Protein AF-A0A9E0LHR2-F1 (afdb_monomer)

pLDDT: mean 83.72, std 9.45, range [56.5, 94.19]

Mean predicted aligned error: 5.25 Å

Nearest PDB structures (foldseek):
  4k15-assembly1_A-2  TM=5.208E-01  e=7.041E-01  Listeria monocytogenes EGD-e
  4k15-assembly1_B-2  TM=5.615E-01  e=1.149E+00  Listeria monocytogenes EGD-e
  2x5h-assembly2_B  TM=4.986E-01  e=2.880E+00  Sulfolobus islandicus rudivirus 1 variant XX

Solvent-accessible surface area (backbone atoms only — not comparable to full-atom values): 4677 Å² total; per-residue (Å²): 106,71,45,79,62,68,76,43,80,43,78,79,42,74,82,49,95,55,31,31,36,33,42,36,33,28,45,37,75,90,37,85,45,78,48,47,30,37,38,33,63,69,82,70,74,45,74,40,67,72,42,68,68,56,47,68,72,38,75,81,43,90,53,43,69,57,46,45,49,50,54,49,50,55,53,55,64,71,76,112

Foldseek 3Di:
DKDLPWPDKAWPADPDVQKTKIKTWTDDPNDIDIWIWIWGPPDDTWIDTPDPVCCVVPVPPPCVVVSRVVNVVVVVVVVD

Secondary structure (DSSP, 8-state):
-EEEEEEEEEEEEEEE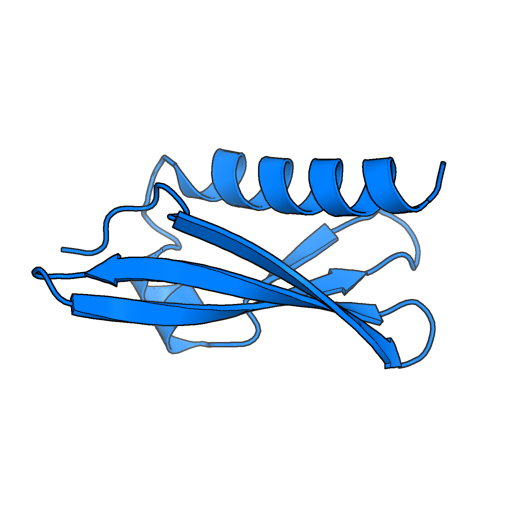TTEEEEEEEEEETTEEEEEEEEEE-SSS-EEEES-HHHHHHHTT-TTHHHHHHHHHHHHHHTT-

Structure (mmCIF, N/CA/C/O backbone):
data_AF-A0A9E0LHR2-F1
#
_entry.id   AF-A0A9E0LHR2-F1
#
loop_
_atom_site.group_PDB
_atom_site.id
_atom_site.type_symbol
_atom_site.label_atom_id
_atom_site.label_alt_id
_atom_site.label_comp_id
_atom_site.label_asym_id
_atom_site.label_entity_id
_atom_site.label_seq_id
_atom_site.pdbx_PDB_ins_code
_atom_site.Cartn_x
_atom_site.Cartn_y
_atom_site.Cartn_z
_atom_site.occupancy
_atom_site.B_iso_or_equiv
_atom_site.auth_seq_id
_atom_site.auth_comp_id
_atom_site.auth_asym_id
_atom_site.auth_atom_id
_atom_site.pdbx_PDB_model_num
ATOM 1 N N . MET A 1 1 ? -8.378 8.214 15.651 1.00 56.50 1 MET A N 1
ATOM 2 C CA . MET A 1 1 ? -7.322 7.167 15.696 1.00 56.50 1 MET A CA 1
ATOM 3 C C . MET A 1 1 ? -7.481 6.244 14.494 1.00 56.50 1 MET A C 1
ATOM 5 O O . MET A 1 1 ? -8.554 5.670 14.327 1.00 56.50 1 MET A O 1
ATOM 9 N N . LEU A 1 2 ? -6.447 6.149 13.654 1.00 63.88 2 LEU A N 1
ATOM 10 C CA . LEU A 1 2 ? -6.413 5.285 12.470 1.00 63.88 2 LEU A CA 1
ATOM 11 C C . LEU A 1 2 ? -6.177 3.832 12.907 1.00 63.88 2 LEU A C 1
ATOM 13 O O . LEU A 1 2 ? -5.242 3.561 13.657 1.00 63.88 2 LEU A O 1
ATOM 17 N N . THR A 1 3 ? -7.007 2.890 12.464 1.00 66.44 3 THR A N 1
ATOM 18 C CA . THR A 1 3 ? -6.731 1.461 12.649 1.00 66.44 3 THR A CA 1
ATOM 19 C C . THR A 1 3 ? -5.801 1.002 11.530 1.00 66.44 3 THR A C 1
ATOM 21 O O . THR A 1 3 ? -6.212 1.000 10.372 1.00 66.44 3 THR A O 1
ATOM 24 N N . MET A 1 4 ? -4.576 0.570 11.846 1.00 71.06 4 MET A N 1
ATOM 25 C CA . MET A 1 4 ? -3.604 0.091 10.840 1.00 71.06 4 MET A CA 1
ATOM 26 C C . MET A 1 4 ? -3.920 -1.284 10.247 1.00 71.06 4 MET A C 1
ATOM 28 O O . MET A 1 4 ? -3.111 -1.849 9.513 1.00 71.06 4 MET A O 1
ATOM 32 N N . THR A 1 5 ? -5.085 -1.846 10.558 1.00 79.31 5 THR A N 1
ATOM 33 C CA . THR A 1 5 ? -5.587 -3.033 9.876 1.00 79.31 5 THR A CA 1
ATOM 34 C C . THR A 1 5 ? -6.173 -2.595 8.534 1.00 79.31 5 THR A C 1
ATOM 36 O O . THR A 1 5 ? -7.184 -1.887 8.531 1.00 79.31 5 THR A O 1
ATOM 39 N N . PRO A 1 6 ? -5.572 -2.985 7.398 1.00 84.62 6 PRO A N 1
ATOM 40 C CA . PRO A 1 6 ? -6.122 -2.642 6.099 1.00 84.62 6 PRO A CA 1
ATOM 41 C C . PRO A 1 6 ? -7.454 -3.372 5.894 1.00 84.62 6 PRO A C 1
ATOM 43 O O . PRO A 1 6 ? -7.544 -4.582 6.095 1.00 84.62 6 PRO A O 1
ATOM 46 N N . LEU A 1 7 ? -8.481 -2.641 5.464 1.00 88.94 7 LEU A N 1
ATOM 47 C CA . LEU A 1 7 ? -9.750 -3.222 5.019 1.00 88.94 7 LEU A CA 1
ATOM 48 C C . LEU A 1 7 ? -9.605 -3.882 3.648 1.00 88.94 7 LEU A C 1
ATOM 50 O O . LEU A 1 7 ? -10.184 -4.932 3.383 1.00 88.94 7 LEU A O 1
ATOM 54 N N . SER A 1 8 ? -8.830 -3.253 2.766 1.00 92.00 8 SER A N 1
ATOM 55 C CA . SER A 1 8 ? -8.549 -3.766 1.430 1.00 92.00 8 SER A CA 1
ATOM 56 C C . SER A 1 8 ? -7.228 -3.223 0.913 1.00 92.00 8 SER A C 1
ATOM 58 O O . SER A 1 8 ? -6.924 -2.049 1.126 1.00 92.00 8 SER A O 1
ATOM 60 N N . ILE A 1 9 ? -6.503 -4.051 0.165 1.00 92.69 9 ILE A N 1
ATOM 61 C CA . ILE A 1 9 ? -5.329 -3.662 -0.617 1.00 92.69 9 ILE A CA 1
ATOM 62 C C . ILE A 1 9 ? -5.679 -3.900 -2.086 1.00 92.69 9 ILE A C 1
ATOM 64 O O . ILE A 1 9 ? -5.994 -5.021 -2.481 1.00 92.69 9 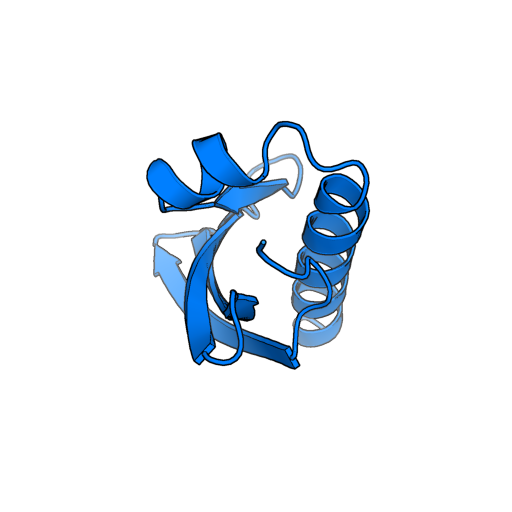ILE A O 1
ATOM 68 N N . VAL A 1 10 ? -5.638 -2.847 -2.896 1.00 94.19 10 VAL A N 1
ATOM 69 C CA . VAL A 1 10 ? -5.949 -2.892 -4.328 1.00 94.19 10 VAL A CA 1
ATOM 70 C C . VAL A 1 10 ? -4.708 -2.468 -5.097 1.00 94.19 10 VAL A C 1
ATOM 72 O O . VAL A 1 10 ? -4.136 -1.421 -4.812 1.00 94.19 10 VAL A O 1
ATOM 75 N N . ALA A 1 11 ? -4.277 -3.265 -6.074 1.00 92.56 11 ALA A N 1
ATOM 76 C CA . ALA A 1 11 ? -3.213 -2.829 -6.973 1.00 92.56 11 ALA A CA 1
ATOM 77 C C . ALA A 1 11 ? -3.816 -2.003 -8.109 1.00 92.56 11 ALA A C 1
ATOM 79 O O . ALA A 1 11 ? -4.701 -2.485 -8.817 1.00 92.56 11 ALA A O 1
ATOM 80 N N . GLU A 1 12 ? -3.295 -0.799 -8.306 1.00 91.81 12 GLU A N 1
ATOM 81 C CA . GLU A 1 12 ? -3.644 0.058 -9.442 1.00 91.81 12 GLU A CA 1
ATOM 82 C C . GLU A 1 12 ? -2.771 -0.236 -10.669 1.00 91.81 12 GLU A C 1
ATOM 84 O O . GLU A 1 12 ? -3.125 0.136 -11.783 1.00 91.81 12 GLU A O 1
ATOM 89 N N . GLY A 1 13 ? -1.664 -0.960 -10.473 1.00 85.94 13 GLY A N 1
ATOM 90 C CA . GLY A 1 13 ? -0.766 -1.402 -11.535 1.00 85.94 13 GLY A CA 1
ATOM 91 C C . GLY A 1 13 ? 0.539 -0.613 -11.591 1.00 85.94 13 GLY A C 1
ATOM 92 O O . GLY A 1 13 ? 0.866 0.165 -10.693 1.00 85.94 13 GLY A O 1
ATOM 93 N N . GLU A 1 14 ? 1.316 -0.876 -12.637 1.00 90.25 14 GLU A N 1
ATOM 94 C CA . GLU A 1 14 ? 2.547 -0.147 -12.934 1.00 90.25 14 GLU A CA 1
ATOM 95 C C . GLU A 1 14 ? 2.209 1.230 -13.516 1.00 90.25 14 GLU A C 1
ATOM 97 O O . GLU A 1 14 ? 1.440 1.329 -14.472 1.00 90.25 14 GLU A O 1
ATOM 102 N N . TYR A 1 15 ? 2.767 2.294 -12.937 1.00 87.56 15 TYR A N 1
ATOM 103 C CA . TYR A 1 15 ? 2.551 3.671 -13.410 1.00 87.56 15 TYR A CA 1
ATOM 104 C C . TYR A 1 15 ? 3.839 4.335 -13.920 1.00 87.56 15 TYR A C 1
ATOM 106 O O . TYR A 1 15 ? 3.800 5.411 -14.515 1.00 87.56 15 TYR A O 1
ATOM 114 N N . SER A 1 16 ? 4.984 3.706 -13.668 1.00 88.50 16 SER A N 1
ATOM 115 C CA . SER A 1 16 ? 6.317 4.083 -14.135 1.00 88.50 16 SER A CA 1
ATOM 116 C C . SER A 1 16 ? 7.195 2.825 -14.088 1.00 88.50 16 SER A C 1
ATOM 118 O O . SER A 1 16 ? 6.887 1.952 -13.275 1.00 88.50 16 SER A O 1
ATOM 120 N N . PRO A 1 17 ? 8.259 2.700 -14.907 1.00 90.44 17 PRO A N 1
ATOM 121 C CA . PRO A 1 17 ? 9.080 1.493 -14.954 1.00 90.44 17 PRO A CA 1
ATOM 122 C C . PRO A 1 17 ? 9.496 0.997 -13.567 1.00 90.44 17 PRO A C 1
ATOM 124 O O . PRO A 1 17 ? 10.165 1.717 -12.822 1.00 90.44 17 PRO A O 1
ATOM 127 N N . SER A 1 18 ? 9.098 -0.236 -13.241 1.00 88.50 18 SER A N 1
ATOM 128 C CA . SER A 1 18 ? 9.372 -0.892 -11.952 1.00 88.50 18 SER A CA 1
ATOM 129 C C . SER A 1 18 ? 8.735 -0.220 -10.727 1.00 88.50 18 SER A C 1
ATOM 131 O O . SER A 1 18 ? 9.130 -0.519 -9.602 1.00 88.50 18 SER A O 1
ATOM 133 N N . LEU A 1 19 ? 7.776 0.692 -10.913 1.00 91.88 19 LEU A N 1
ATOM 134 C CA . LEU A 1 19 ? 7.020 1.344 -9.845 1.00 91.88 19 LEU A CA 1
ATOM 135 C C . LEU A 1 19 ? 5.538 0.989 -9.956 1.00 91.88 19 LEU A C 1
ATOM 137 O O . LEU A 1 19 ? 4.846 1.347 -10.914 1.00 91.88 19 LEU A O 1
ATOM 141 N N . HIS A 1 20 ? 5.039 0.329 -8.919 1.00 93.12 20 HIS A N 1
ATOM 142 C CA . HIS A 1 20 ? 3.676 -0.172 -8.840 1.00 93.12 20 HIS A CA 1
ATOM 143 C C . HIS A 1 20 ? 2.906 0.575 -7.764 1.00 93.12 20 HIS A C 1
ATOM 145 O O . HIS A 1 20 ? 3.380 0.698 -6.636 1.00 93.12 20 HIS A O 1
ATOM 151 N N . ARG A 1 21 ? 1.707 1.053 -8.093 1.00 94.19 21 ARG A N 1
ATOM 152 C CA . ARG A 1 21 ? 0.846 1.746 -7.137 1.00 94.19 21 ARG A CA 1
ATOM 153 C C . ARG A 1 21 ? -0.174 0.796 -6.527 1.00 94.19 21 ARG A C 1
ATOM 155 O O . ARG A 1 21 ? -0.802 -0.010 -7.216 1.00 94.19 21 ARG A O 1
ATOM 162 N N . TYR A 1 22 ? -0.360 0.950 -5.227 1.00 93.12 22 TYR A N 1
ATOM 163 C CA . TYR A 1 22 ? -1.333 0.249 -4.410 1.00 93.12 22 TYR A CA 1
ATOM 164 C C . TYR A 1 22 ? -2.182 1.264 -3.666 1.00 93.12 22 TYR A C 1
ATOM 166 O O . TYR A 1 22 ? -1.652 2.213 -3.098 1.00 93.12 22 TYR A O 1
ATOM 174 N N . ARG A 1 23 ? -3.494 1.050 -3.636 1.00 92.56 23 ARG A N 1
ATOM 175 C CA . ARG A 1 23 ? -4.415 1.792 -2.781 1.00 92.56 23 ARG A CA 1
ATOM 176 C C . ARG A 1 23 ? -4.838 0.906 -1.624 1.00 92.56 23 ARG A C 1
ATOM 178 O O . ARG A 1 23 ? -5.238 -0.241 -1.829 1.00 92.56 23 ARG A O 1
ATOM 185 N N . VAL A 1 24 ? -4.742 1.436 -0.413 1.00 91.00 24 VAL A N 1
ATOM 186 C CA . VAL A 1 24 ? -5.101 0.721 0.807 1.00 91.00 24 VAL A CA 1
ATOM 187 C C . VAL A 1 24 ? -6.155 1.509 1.566 1.00 91.00 24 VAL A C 1
ATOM 189 O O . VAL A 1 24 ? -5.988 2.703 1.812 1.00 91.00 24 VAL A O 1
ATOM 192 N N . LYS A 1 25 ? -7.241 0.822 1.921 1.00 91.31 25 LYS A N 1
ATOM 193 C CA . LYS A 1 25 ? -8.336 1.362 2.731 1.00 91.31 25 LYS A CA 1
ATOM 194 C C . LYS A 1 25 ? -8.132 1.045 4.202 1.00 91.31 25 LYS A C 1
ATOM 196 O O . LYS A 1 25 ? -7.792 -0.089 4.540 1.00 91.31 25 LYS A O 1
ATOM 201 N N . PHE A 1 26 ? -8.450 2.001 5.061 1.00 87.38 26 PHE A N 1
ATOM 202 C CA . PHE A 1 26 ? -8.427 1.869 6.517 1.00 87.38 26 PHE A CA 1
ATOM 203 C C . PHE A 1 26 ? -9.690 2.474 7.128 1.00 87.38 26 PHE A C 1
ATOM 205 O O . PHE A 1 26 ? -10.382 3.256 6.479 1.00 87.38 26 PHE A O 1
ATOM 212 N N . ILE A 1 27 ? -9.953 2.157 8.397 1.00 85.69 27 ILE A N 1
ATOM 213 C CA . ILE A 1 27 ? -10.901 2.912 9.219 1.00 85.69 27 ILE A CA 1
ATOM 214 C C . ILE A 1 27 ? -10.132 3.919 10.073 1.00 85.69 27 ILE A C 1
ATOM 216 O O . ILE A 1 27 ? -9.251 3.549 10.848 1.00 85.69 27 ILE A O 1
ATOM 220 N N . SER A 1 28 ? -10.501 5.192 9.978 1.00 79.88 28 SER A N 1
ATOM 221 C CA . SER A 1 28 ? -10.085 6.241 10.905 1.00 79.88 28 SER A CA 1
ATOM 222 C C . SER A 1 28 ? -11.322 6.891 11.491 1.00 79.88 28 SER A C 1
ATOM 224 O O . SER A 1 28 ? -12.161 7.387 10.751 1.00 79.88 28 SER A O 1
ATOM 226 N N . GLU A 1 29 ? -11.464 6.873 12.817 1.00 82.31 29 GLU A N 1
ATOM 227 C CA . GLU A 1 29 ? -12.556 7.596 13.503 1.00 82.31 29 GLU A CA 1
ATOM 228 C C . GLU A 1 29 ? -13.965 7.218 13.008 1.00 82.31 29 GLU A C 1
ATOM 230 O O . GLU A 1 29 ? -14.885 8.029 12.998 1.00 82.31 29 GLU A O 1
ATOM 235 N N . GLY A 1 30 ? -14.137 5.956 12.602 1.00 83.12 30 GLY A N 1
ATOM 236 C CA . GLY A 1 30 ? -15.402 5.442 12.072 1.00 83.12 30 GLY A CA 1
ATOM 237 C C . GLY A 1 30 ? -15.658 5.771 10.598 1.00 83.12 30 GLY A C 1
ATOM 238 O O . GLY A 1 30 ? -16.730 5.445 10.096 1.00 83.12 30 GLY A O 1
ATOM 239 N N . GLN A 1 31 ? -14.694 6.376 9.900 1.00 84.62 31 GLN A N 1
ATOM 240 C CA . GLN A 1 31 ? -14.760 6.679 8.471 1.00 84.62 31 GLN A CA 1
ATOM 241 C C . GLN A 1 31 ? -13.739 5.862 7.677 1.00 84.62 31 GLN A C 1
ATOM 243 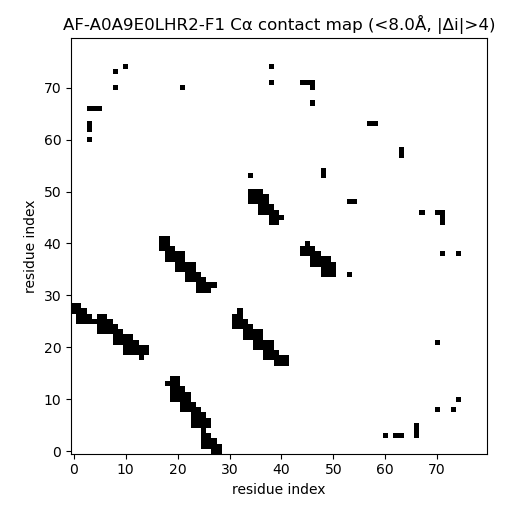O O . GLN A 1 31 ? -12.646 5.571 8.163 1.00 84.62 31 GLN A O 1
ATOM 248 N N . GLU A 1 32 ? -14.096 5.501 6.444 1.00 88.62 32 GLU A N 1
ATOM 249 C CA . GLU A 1 32 ? -13.148 4.920 5.495 1.00 88.62 32 GLU A CA 1
ATOM 250 C C . GLU A 1 32 ? -12.205 6.002 4.973 1.00 88.62 32 GLU A C 1
ATOM 252 O O . GLU A 1 32 ? -12.646 7.029 4.457 1.00 88.62 32 GLU A O 1
ATOM 257 N N . VAL A 1 33 ? -10.905 5.744 5.078 1.00 86.56 33 VAL A N 1
ATOM 258 C CA . VAL A 1 33 ? -9.855 6.579 4.493 1.00 86.56 33 VAL A CA 1
ATOM 259 C C . VAL A 1 33 ? -8.985 5.738 3.569 1.00 86.56 33 VAL A C 1
ATOM 261 O O . VAL A 1 33 ? -8.754 4.552 3.815 1.00 86.56 33 VAL A O 1
ATOM 264 N N . GLU A 1 34 ? -8.513 6.350 2.489 1.00 89.38 34 GLU A N 1
ATOM 265 C CA . GLU A 1 34 ? -7.697 5.705 1.465 1.00 89.38 34 GLU A CA 1
ATOM 266 C C . GLU A 1 34 ? -6.327 6.364 1.386 1.00 89.38 34 GLU A C 1
ATOM 268 O O . GLU A 1 34 ? -6.226 7.583 1.288 1.00 89.38 34 GLU A O 1
ATOM 273 N N . TYR A 1 35 ? -5.282 5.541 1.352 1.00 88.25 35 TYR A N 1
ATOM 274 C CA . TYR A 1 35 ? -3.916 5.993 1.115 1.00 88.25 35 TYR A CA 1
ATOM 275 C C . TYR A 1 35 ? -3.289 5.210 -0.027 1.00 88.25 35 TYR A C 1
ATOM 277 O O . TYR A 1 35 ? -3.620 4.040 -0.252 1.00 88.25 35 TYR A O 1
ATOM 285 N N . THR A 1 36 ? -2.375 5.848 -0.755 1.00 91.12 36 THR A N 1
ATOM 286 C CA . THR A 1 36 ? -1.619 5.187 -1.817 1.00 91.12 36 THR A CA 1
ATOM 287 C C . THR A 1 36 ? -0.190 4.888 -1.390 1.00 91.12 36 THR A C 1
ATOM 289 O O . THR A 1 36 ? 0.437 5.621 -0.624 1.00 91.12 36 THR A O 1
ATOM 292 N N . PHE A 1 37 ? 0.312 3.770 -1.895 1.00 91.50 37 PHE A N 1
ATOM 293 C CA . PHE A 1 37 ? 1.645 3.256 -1.652 1.00 91.50 37 PHE A CA 1
ATOM 294 C C . PHE A 1 37 ? 2.280 2.891 -2.978 1.00 91.50 37 PHE A C 1
ATOM 296 O O . PHE A 1 37 ? 1.644 2.284 -3.841 1.00 91.50 37 PHE A O 1
ATOM 303 N N . THR A 1 38 ? 3.561 3.190 -3.102 1.00 93.19 38 THR A N 1
ATOM 304 C CA . THR A 1 38 ? 4.388 2.727 -4.202 1.00 93.19 38 THR A CA 1
ATOM 305 C C . THR A 1 38 ? 5.237 1.548 -3.751 1.00 93.19 38 THR A C 1
ATOM 307 O O . THR A 1 38 ? 5.957 1.642 -2.756 1.00 93.19 38 THR A O 1
ATOM 310 N N . VAL A 1 39 ? 5.204 0.466 -4.523 1.00 93.31 39 VAL A N 1
ATOM 311 C CA . VAL A 1 39 ? 6.176 -0.628 -4.469 1.00 93.31 39 VAL A CA 1
ATOM 312 C C . VAL A 1 39 ? 7.184 -0.431 -5.595 1.00 93.31 39 VAL A C 1
ATOM 314 O O . VAL A 1 39 ? 6.787 -0.213 -6.740 1.00 93.31 39 VAL A O 1
ATOM 317 N N . THR A 1 40 ? 8.475 -0.477 -5.275 1.00 90.69 40 THR A N 1
ATOM 318 C CA . THR A 1 40 ? 9.557 -0.461 -6.270 1.00 90.69 40 THR A CA 1
ATOM 319 C C . THR A 1 40 ? 10.133 -1.853 -6.453 1.00 90.69 40 THR A C 1
ATOM 321 O O . THR A 1 40 ? 10.473 -2.495 -5.469 1.00 90.69 40 THR A O 1
ATOM 324 N N . ASP A 1 41 ? 10.306 -2.265 -7.702 1.00 85.50 41 ASP A N 1
ATOM 325 C CA . ASP A 1 41 ? 10.996 -3.496 -8.101 1.00 85.50 41 ASP A CA 1
ATOM 326 C C . ASP A 1 41 ? 12.459 -3.256 -8.498 1.00 85.50 41 ASP A C 1
ATOM 328 O O . ASP A 1 41 ? 13.206 -4.192 -8.787 1.00 85.50 41 ASP A O 1
ATOM 332 N N . GLN A 1 42 ? 12.900 -1.995 -8.526 1.00 81.62 42 GLN A N 1
ATOM 333 C CA . GLN A 1 42 ? 14.303 -1.670 -8.755 1.00 81.62 42 GLN A CA 1
ATOM 334 C C . GLN A 1 42 ? 15.137 -1.951 -7.504 1.00 81.62 42 GLN A C 1
ATOM 336 O O . GLN A 1 42 ? 15.045 -1.239 -6.504 1.00 81.62 42 GLN A O 1
ATOM 341 N N . GLY A 1 43 ? 16.006 -2.958 -7.592 1.00 79.00 43 GLY A N 1
ATOM 342 C CA . GLY A 1 43 ? 16.932 -3.318 -6.521 1.00 79.00 43 GLY A CA 1
ATOM 343 C C . GLY A 1 43 ? 16.252 -4.141 -5.429 1.00 79.00 43 GLY A C 1
ATOM 344 O O . GLY A 1 43 ? 15.805 -5.254 -5.686 1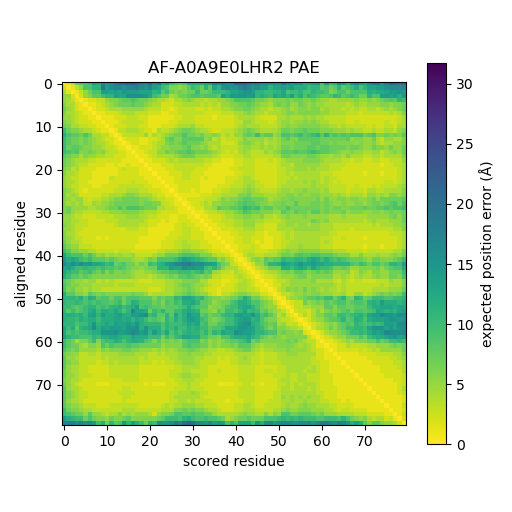.00 79.00 43 GLY A O 1
ATOM 345 N N . ILE A 1 44 ? 16.221 -3.619 -4.201 1.00 75.56 44 ILE A N 1
ATOM 346 C CA . ILE A 1 44 ? 15.528 -4.264 -3.078 1.00 75.56 44 ILE A CA 1
ATOM 347 C C . ILE A 1 44 ? 14.071 -3.814 -3.105 1.00 75.56 44 ILE A C 1
ATOM 349 O O . ILE A 1 44 ? 13.801 -2.615 -3.008 1.00 75.56 44 ILE A O 1
ATOM 353 N N . ALA A 1 45 ? 13.150 -4.776 -3.210 1.00 78.81 45 ALA A N 1
ATOM 354 C CA . ALA A 1 45 ? 11.726 -4.487 -3.207 1.00 78.81 45 ALA A CA 1
ATOM 355 C C . ALA A 1 45 ? 11.325 -3.749 -1.924 1.00 78.81 45 ALA A C 1
ATOM 357 O O . ALA A 1 45 ? 11.614 -4.198 -0.812 1.00 78.81 45 ALA A O 1
ATOM 358 N N . GLY A 1 46 ? 10.686 -2.592 -2.080 1.00 85.50 46 GLY A N 1
ATOM 359 C CA . GLY A 1 46 ? 10.374 -1.701 -0.967 1.00 85.50 46 GLY A CA 1
ATOM 360 C C . GLY A 1 46 ? 9.043 -0.996 -1.160 1.00 85.50 46 GLY A C 1
ATOM 361 O O . GLY A 1 46 ? 8.684 -0.641 -2.281 1.00 85.50 46 GLY A O 1
ATOM 362 N N . VAL A 1 47 ? 8.328 -0.781 -0.054 1.00 88.56 47 VAL A N 1
ATOM 363 C CA . VAL A 1 47 ? 7.063 -0.037 -0.025 1.00 88.56 47 VAL A CA 1
ATOM 364 C C . VAL A 1 47 ? 7.311 1.341 0.554 1.00 88.56 47 VAL A C 1
ATOM 366 O O . VAL A 1 47 ? 7.903 1.471 1.624 1.00 88.56 47 VAL A O 1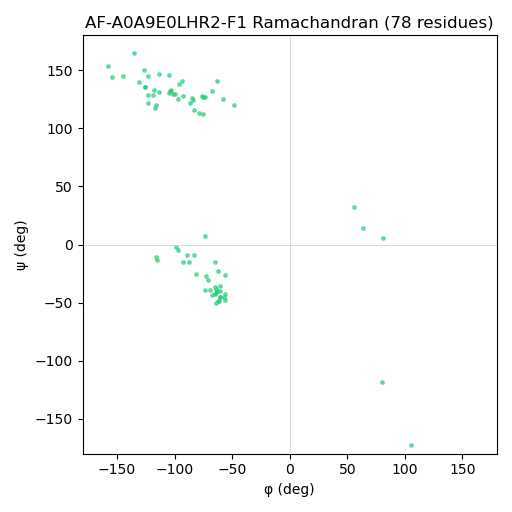
ATOM 369 N N . ARG A 1 48 ? 6.805 2.369 -0.119 1.00 88.12 48 ARG A N 1
ATOM 370 C CA . ARG A 1 48 ? 6.740 3.729 0.412 1.00 88.12 48 ARG A CA 1
ATOM 371 C C . ARG A 1 48 ? 5.306 4.247 0.333 1.00 88.12 48 ARG A C 1
ATOM 373 O O . ARG A 1 48 ? 4.673 4.049 -0.702 1.00 88.12 48 ARG A O 1
ATOM 380 N N . PRO A 1 49 ? 4.772 4.887 1.379 1.00 86.94 49 PRO A N 1
ATOM 381 C CA . PRO A 1 49 ? 3.563 5.684 1.228 1.00 86.94 49 PRO A CA 1
ATOM 382 C C . PRO A 1 49 ? 3.833 6.857 0.278 1.00 86.94 49 PRO A C 1
ATOM 384 O O . PRO A 1 49 ? 4.913 7.449 0.311 1.00 86.94 49 PRO A O 1
ATOM 387 N N . ASP A 1 50 ? 2.864 7.180 -0.573 1.00 84.00 50 ASP A N 1
ATOM 388 C CA . ASP A 1 50 ? 2.952 8.359 -1.444 1.00 84.00 50 ASP A CA 1
ATOM 389 C C . ASP A 1 50 ? 2.563 9.638 -0.688 1.00 84.00 50 ASP A C 1
ATOM 391 O O . ASP A 1 50 ? 2.994 10.732 -1.048 1.00 84.00 50 ASP A O 1
ATOM 395 N N . ASP A 1 51 ? 1.747 9.492 0.359 1.00 77.94 51 ASP A N 1
ATOM 396 C CA . ASP A 1 51 ? 1.215 10.598 1.143 1.00 77.94 51 ASP A CA 1
ATOM 397 C C . ASP A 1 51 ? 2.105 10.917 2.358 1.00 77.94 51 ASP A C 1
ATOM 399 O O . ASP A 1 51 ? 2.451 10.058 3.185 1.00 77.94 51 ASP A O 1
ATOM 403 N N . GLN A 1 52 ? 2.479 12.190 2.473 1.00 70.56 52 GLN A N 1
ATOM 404 C CA . GLN A 1 52 ? 3.279 12.710 3.575 1.00 70.56 52 GLN A CA 1
ATOM 405 C C . GLN A 1 52 ? 2.474 12.755 4.883 1.00 70.56 52 GLN A C 1
ATOM 407 O O . GLN A 1 52 ? 3.043 12.544 5.956 1.00 70.56 52 GLN A O 1
ATOM 412 N N . GLU A 1 53 ? 1.157 12.954 4.800 1.00 68.94 53 GLU A N 1
ATOM 413 C CA . GLU A 1 53 ? 0.246 12.923 5.945 1.00 68.94 53 GLU A CA 1
ATOM 414 C C . GLU A 1 53 ? 0.144 11.506 6.517 1.00 68.94 53 GLU A C 1
ATOM 416 O O . GLU A 1 53 ? 0.281 11.308 7.727 1.00 68.94 53 GLU A O 1
ATOM 421 N N . PHE A 1 54 ? 0.039 10.498 5.643 1.00 70.44 54 PHE A N 1
ATOM 422 C CA . PHE A 1 54 ? 0.102 9.098 6.057 1.00 70.44 54 PHE A CA 1
ATOM 423 C C . PHE A 1 54 ? 1.437 8.776 6.722 1.00 70.44 54 PHE A C 1
ATOM 425 O O . PHE A 1 54 ? 1.469 8.158 7.784 1.00 70.44 54 PHE A O 1
ATOM 432 N N . SER A 1 55 ? 2.544 9.227 6.128 1.00 67.25 55 SER A N 1
ATOM 433 C CA . SER A 1 55 ? 3.876 9.018 6.698 1.00 67.25 55 SER A CA 1
ATOM 434 C C . SER A 1 55 ? 3.951 9.574 8.121 1.00 67.25 55 SER A C 1
ATOM 436 O O . SER A 1 55 ? 4.365 8.858 9.026 1.00 67.25 55 SER A O 1
ATOM 438 N N . GLY A 1 56 ? 3.481 10.805 8.348 1.00 66.31 56 GLY A N 1
ATOM 439 C CA . GLY A 1 56 ? 3.469 11.432 9.673 1.00 66.31 56 GLY A CA 1
ATOM 440 C C . GLY A 1 56 ? 2.569 10.720 10.687 1.00 66.31 56 GLY A C 1
ATOM 441 O O . GLY A 1 56 ? 2.975 10.529 11.831 1.00 66.31 56 GLY A O 1
ATOM 442 N N . ALA A 1 57 ? 1.379 10.287 10.265 1.00 64.62 57 ALA A N 1
ATOM 443 C CA . ALA A 1 57 ? 0.416 9.609 11.130 1.00 64.62 57 ALA A CA 1
ATOM 444 C C . ALA A 1 57 ? 0.826 8.172 11.499 1.00 64.62 57 ALA A C 1
ATOM 446 O O . ALA A 1 57 ? 0.427 7.670 12.549 1.00 64.62 57 ALA A O 1
ATOM 447 N N . THR A 1 58 ? 1.610 7.502 10.648 1.00 65.50 58 THR A N 1
ATOM 448 C CA . THR A 1 58 ? 1.869 6.053 10.757 1.00 65.50 58 THR A CA 1
ATOM 449 C C . THR A 1 58 ? 3.323 5.688 11.048 1.00 65.50 58 THR A C 1
ATOM 451 O O . THR A 1 58 ? 3.585 4.566 11.474 1.00 65.50 58 THR A O 1
ATOM 454 N N . LEU A 1 59 ? 4.274 6.626 10.922 1.00 64.00 59 LEU A N 1
ATOM 455 C CA . LEU A 1 59 ? 5.698 6.419 11.248 1.00 64.00 59 LEU A CA 1
ATOM 456 C C . LEU A 1 59 ? 5.940 5.950 12.690 1.00 64.00 59 LEU A C 1
ATOM 458 O O . LEU A 1 59 ? 6.954 5.313 12.962 1.00 64.00 59 LEU A O 1
ATOM 462 N N . GLN A 1 60 ? 5.033 6.278 13.610 1.00 68.56 60 GLN A N 1
ATOM 463 C CA . GLN A 1 60 ? 5.123 5.882 15.018 1.00 68.56 60 GLN A CA 1
ATOM 464 C C . GLN A 1 60 ? 4.270 4.651 15.352 1.00 68.56 60 GLN A C 1
ATOM 466 O O . GLN A 1 60 ? 4.288 4.194 16.494 1.00 68.56 60 GLN A O 1
ATOM 471 N N . ASP A 1 61 ? 3.528 4.104 14.384 1.00 73.31 61 ASP A N 1
ATOM 472 C CA . ASP A 1 61 ? 2.644 2.974 14.635 1.00 73.31 61 ASP A CA 1
ATOM 473 C C . ASP A 1 61 ? 3.416 1.637 14.577 1.00 73.31 61 ASP A C 1
ATOM 475 O O . ASP A 1 61 ? 4.036 1.314 13.556 1.00 73.31 61 ASP A O 1
ATOM 479 N N . PRO A 1 62 ? 3.371 0.808 15.639 1.00 78.06 62 PRO A N 1
ATOM 480 C CA . PRO A 1 62 ? 4.082 -0.471 15.683 1.00 78.06 62 PRO A CA 1
ATO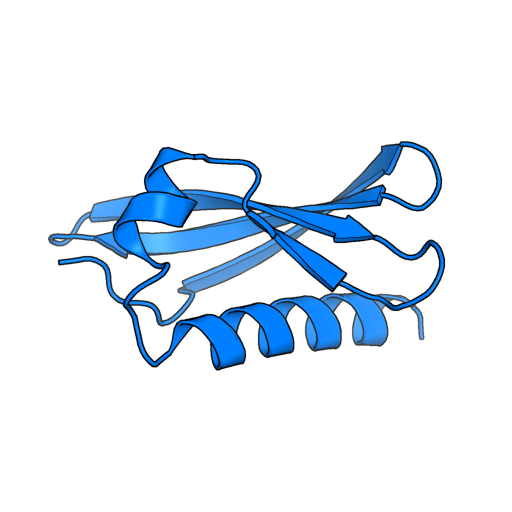M 481 C C . PRO A 1 62 ? 3.585 -1.504 14.656 1.00 78.06 62 PRO A C 1
ATOM 483 O O . PRO A 1 62 ? 4.260 -2.509 14.422 1.00 78.06 62 PRO A O 1
ATOM 486 N N . LEU A 1 63 ? 2.413 -1.304 14.047 1.00 81.75 63 LEU A N 1
ATOM 487 C CA . LEU A 1 63 ? 1.853 -2.180 13.016 1.00 81.75 63 LEU A CA 1
ATOM 488 C C . LEU A 1 63 ? 2.280 -1.787 11.596 1.00 81.75 63 LEU A C 1
ATOM 490 O O . LEU A 1 63 ? 2.078 -2.576 10.671 1.00 81.75 63 LEU A O 1
ATOM 494 N N . MET A 1 64 ? 2.928 -0.634 11.414 1.00 81.88 64 MET A N 1
ATOM 495 C CA . MET A 1 64 ? 3.362 -0.154 10.102 1.00 81.88 64 MET A CA 1
ATOM 496 C C . MET A 1 64 ? 4.273 -1.146 9.346 1.00 81.88 64 MET A C 1
ATOM 498 O O . MET A 1 64 ? 4.017 -1.401 8.164 1.00 81.88 64 MET A O 1
ATOM 502 N N . PRO A 1 65 ? 5.263 -1.814 9.982 1.00 85.31 65 PRO A N 1
ATOM 503 C CA . PRO A 1 65 ? 6.067 -2.829 9.297 1.00 85.31 65 PRO A CA 1
ATOM 504 C C . PRO A 1 65 ? 5.236 -4.006 8.768 1.00 85.31 65 PRO A C 1
ATOM 506 O O . PRO A 1 65 ? 5.515 -4.524 7.688 1.00 85.31 65 PRO A O 1
ATOM 509 N N . LYS A 1 66 ? 4.180 -4.409 9.492 1.00 87.44 66 LYS A N 1
ATOM 510 C CA . LYS A 1 66 ? 3.290 -5.500 9.064 1.00 87.44 66 LYS A CA 1
ATOM 511 C C . LYS A 1 66 ? 2.463 -5.101 7.849 1.00 87.44 66 LYS A C 1
ATOM 513 O O . LYS A 1 66 ? 2.278 -5.917 6.953 1.00 87.44 66 LYS A O 1
ATOM 518 N N . LEU A 1 67 ? 1.994 -3.854 7.802 1.00 87.56 67 LEU A N 1
ATOM 519 C CA . LEU A 1 67 ? 1.288 -3.320 6.641 1.00 87.56 67 LEU A CA 1
ATOM 520 C C . LEU A 1 67 ? 2.193 -3.303 5.402 1.00 87.56 67 LEU A C 1
ATOM 522 O O . LEU A 1 67 ? 1.791 -3.800 4.352 1.00 87.56 67 LEU A O 1
ATOM 526 N N . MET A 1 68 ? 3.421 -2.785 5.525 1.00 89.12 68 MET A N 1
ATOM 527 C CA . MET A 1 68 ? 4.385 -2.788 4.416 1.00 89.12 68 MET A CA 1
ATOM 528 C C . MET A 1 68 ? 4.642 -4.211 3.914 1.00 89.12 68 MET A C 1
ATOM 530 O O . MET A 1 68 ? 4.601 -4.466 2.713 1.00 89.12 68 MET A O 1
ATOM 534 N N . GLN A 1 69 ? 4.837 -5.156 4.834 1.00 90.00 69 GLN A N 1
ATOM 535 C CA . GLN A 1 69 ? 5.049 -6.555 4.488 1.00 90.00 69 GLN A CA 1
ATOM 536 C C . GLN A 1 69 ? 3.822 -7.185 3.804 1.00 90.00 69 GLN A C 1
ATOM 538 O O . GLN A 1 69 ? 3.979 -7.931 2.842 1.00 90.00 69 GLN A O 1
ATOM 543 N N . ALA A 1 70 ? 2.601 -6.852 4.235 1.00 90.81 70 ALA A N 1
ATOM 544 C CA . ALA A 1 70 ? 1.374 -7.314 3.585 1.00 90.81 70 ALA A CA 1
ATOM 545 C C . ALA A 1 70 ? 1.243 -6.789 2.144 1.00 90.81 70 ALA A C 1
ATOM 547 O O . ALA A 1 70 ? 0.851 -7.542 1.252 1.00 90.81 70 ALA A O 1
ATOM 548 N N . ILE A 1 71 ? 1.609 -5.525 1.899 1.00 91.88 71 ILE A N 1
ATOM 549 C CA . ILE A 1 71 ? 1.620 -4.938 0.551 1.00 91.88 71 ILE A CA 1
ATOM 550 C C . ILE A 1 71 ? 2.666 -5.637 -0.334 1.00 91.88 71 ILE A C 1
ATOM 552 O O . ILE A 1 71 ? 2.349 -5.976 -1.473 1.00 91.88 71 ILE A O 1
ATOM 556 N N . LEU A 1 72 ? 3.871 -5.916 0.185 1.00 92.06 72 LEU A N 1
ATOM 557 C CA . LEU A 1 72 ? 4.900 -6.669 -0.550 1.00 92.06 72 LEU A CA 1
ATOM 558 C C . LEU A 1 72 ? 4.441 -8.083 -0.892 1.00 92.06 72 LEU A C 1
ATOM 560 O O . LEU A 1 72 ? 4.518 -8.472 -2.052 1.00 92.06 72 LEU A O 1
ATOM 564 N N . TYR A 1 73 ? 3.901 -8.831 0.073 1.00 92.06 73 TYR A N 1
ATOM 565 C CA . TYR A 1 73 ? 3.402 -10.180 -0.195 1.00 92.06 73 TYR A CA 1
ATOM 566 C C . TYR A 1 73 ? 2.284 -10.183 -1.234 1.00 92.06 73 TYR A C 1
ATOM 568 O O . TYR A 1 73 ? 2.257 -11.044 -2.110 1.00 92.06 73 TYR A O 1
ATOM 576 N N . PHE A 1 74 ? 1.375 -9.209 -1.174 1.00 91.69 74 PHE A N 1
ATOM 577 C CA . PHE A 1 74 ? 0.335 -9.069 -2.186 1.00 91.69 74 PHE A CA 1
ATOM 578 C C . PHE A 1 74 ? 0.911 -8.721 -3.566 1.00 91.69 74 PHE A C 1
ATOM 580 O O . PHE A 1 74 ? 0.410 -9.210 -4.577 1.00 91.69 74 PHE A O 1
ATOM 587 N N . HIS A 1 75 ? 1.962 -7.901 -3.629 1.00 92.44 75 HIS A N 1
ATOM 588 C CA . HIS A 1 75 ? 2.675 -7.616 -4.871 1.00 92.44 75 HIS A CA 1
ATOM 589 C C . HIS A 1 75 ? 3.344 -8.875 -5.445 1.00 92.44 75 HIS A C 1
ATOM 591 O O . HIS A 1 75 ? 3.106 -9.209 -6.604 1.00 92.44 75 HIS A O 1
ATOM 597 N N . GLU A 1 76 ? 4.103 -9.610 -4.632 1.00 90.12 76 GLU A N 1
ATOM 598 C CA . GLU A 1 76 ? 4.780 -10.849 -5.033 1.00 90.12 76 GLU A CA 1
ATOM 599 C C . GLU A 1 76 ? 3.790 -11.922 -5.502 1.00 90.12 76 GLU A C 1
ATOM 601 O O . GLU A 1 76 ? 3.980 -12.510 -6.564 1.00 90.12 76 GLU A O 1
ATOM 606 N N . ALA A 1 77 ? 2.692 -12.131 -4.770 1.00 89.62 77 ALA A N 1
ATOM 607 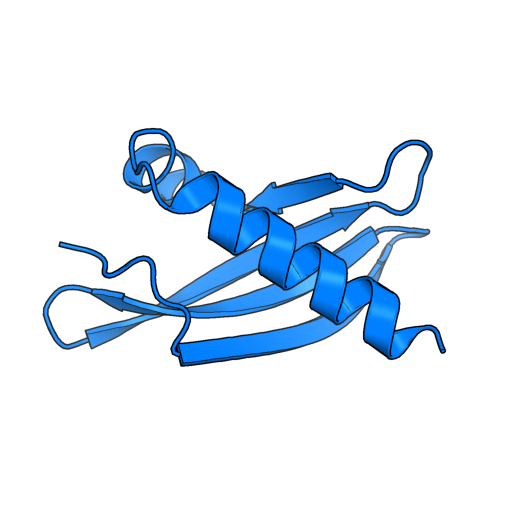C CA . ALA A 1 77 ? 1.673 -13.126 -5.108 1.00 89.62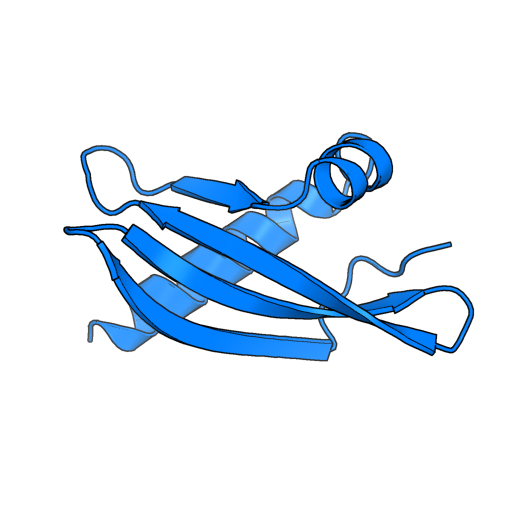 77 ALA A CA 1
ATOM 608 C C . ALA A 1 77 ? 0.971 -12.859 -6.450 1.00 89.62 77 ALA A C 1
ATOM 610 O O . ALA A 1 77 ? 0.428 -13.781 -7.043 1.00 89.62 77 ALA A O 1
ATOM 611 N N . ARG A 1 78 ? 0.968 -11.612 -6.937 1.00 87.50 78 ARG A N 1
ATOM 612 C CA . ARG A 1 78 ? 0.388 -11.245 -8.240 1.00 87.50 78 ARG A CA 1
ATOM 613 C C . ARG A 1 78 ? 1.331 -11.479 -9.421 1.00 87.50 78 ARG A C 1
ATOM 615 O O . ARG A 1 78 ? 0.908 -11.294 -10.560 1.00 87.50 78 ARG A O 1
ATOM 622 N N . ARG A 1 79 ? 2.605 -11.791 -9.163 1.00 78.12 79 ARG A N 1
ATOM 623 C CA . ARG A 1 79 ? 3.626 -12.037 -10.195 1.00 78.12 79 ARG A CA 1
ATOM 624 C C . ARG A 1 79 ? 3.758 -13.513 -10.575 1.00 78.12 79 ARG A C 1
ATOM 626 O O . ARG A 1 79 ? 4.382 -13.793 -11.596 1.00 78.12 79 ARG A O 1
ATOM 633 N N . TYR A 1 80 ? 3.207 -14.412 -9.762 1.00 61.25 80 TYR A N 1
ATOM 634 C CA . TYR A 1 80 ? 3.131 -15.855 -10.003 1.00 61.25 80 TYR A CA 1
ATOM 635 C C . TYR A 1 80 ? 1.733 -16.241 -10.487 1.00 61.25 80 TYR A C 1
ATOM 637 O O . TYR A 1 80 ? 1.651 -17.198 -11.287 1.00 61.25 80 TYR A O 1
#

Radius of gyration: 12.31 Å; Cα contacts (8 Å, |Δi|>4): 128; chains: 1; bounding box: 32×29×31 Å

S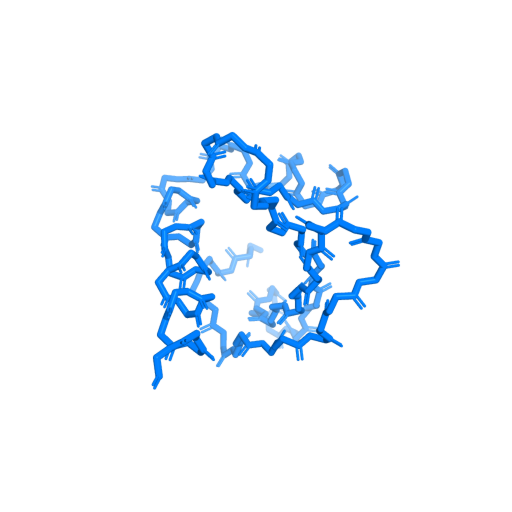equence (80 aa):
MLTMTPLSIVAEGEYSPSLHRYRVKFISEGQEVEYTFTVTDQGIAGVRPDDQEFSGATLQDPLMPKLMQAILYFHEARRY